Protein AF-A0A7W1KM65-F1 (afdb_monomer_lite)

pLDDT: mean 83.4, std 12.96, range [52.97, 97.69]

Foldseek 3Di:
DDDDDDDDDDDDDPDDDDDPDPPPDDDDDFPDFDAQDWDADVPRTQRGGDGDTHHPPDDDDDDDPPSND

Secondary structure (DSSP, 8-state):
-PPPPP-PPPPP---PPPPP-----SS---SEEEEEEEEEETTEEEEEEEEEEE-TT-------STT--

Sequence (69 aa):
MISPRPYVAAPKVTLAPRAPVKPLGSSGNPAVDVRGFSFSYGPRQALKNLNFAIERRAVTAIIGPSGCG

Radius of gyration: 21.16 Å; chains: 1; bounding box: 35×61×41 Å

Structure (mmCIF, N/CA/C/O backbone):
data_AF-A0A7W1KM65-F1
#
_entry.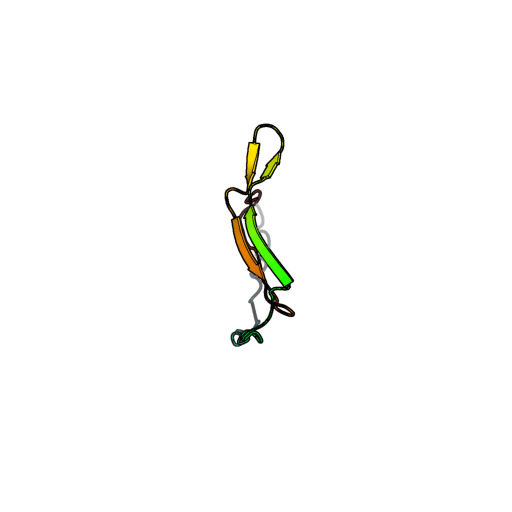id   AF-A0A7W1KM65-F1
#
loop_
_atom_site.group_PDB
_atom_site.id
_atom_site.type_symbol
_atom_site.label_atom_id
_atom_site.label_alt_id
_atom_site.label_comp_id
_atom_site.label_asym_id
_atom_site.label_entity_id
_atom_site.label_seq_id
_atom_site.pdbx_PDB_ins_code
_atom_site.Cartn_x
_atom_site.Cartn_y
_atom_site.Cartn_z
_atom_site.occupancy
_atom_site.B_iso_or_equiv
_atom_site.auth_seq_id
_atom_site.auth_comp_id
_atom_site.auth_asym_id
_atom_site.auth_atom_id
_atom_site.pdbx_PDB_model_num
ATOM 1 N N . MET A 1 1 ? 18.242 48.172 1.917 1.00 52.97 1 MET A N 1
ATOM 2 C CA . MET A 1 1 ? 17.725 47.717 3.228 1.00 52.97 1 MET A CA 1
ATOM 3 C C . MET A 1 1 ? 16.453 46.918 2.968 1.00 52.97 1 MET A C 1
ATOM 5 O O . MET A 1 1 ? 15.443 47.510 2.619 1.00 52.97 1 MET A O 1
ATOM 9 N N . ILE A 1 2 ? 16.531 45.585 2.984 1.00 62.00 2 ILE A N 1
ATOM 10 C CA . ILE A 1 2 ? 15.404 44.693 2.657 1.00 62.00 2 ILE A CA 1
ATOM 11 C C . ILE A 1 2 ? 14.645 44.422 3.960 1.00 62.00 2 ILE A C 1
ATOM 13 O O . ILE A 1 2 ? 15.226 43.895 4.904 1.00 62.00 2 ILE A O 1
ATOM 17 N N . SER A 1 3 ? 13.377 44.829 4.024 1.00 66.62 3 SER A N 1
ATOM 18 C CA . SER A 1 3 ? 12.508 44.589 5.182 1.00 66.62 3 SER A CA 1
ATOM 19 C C . SER A 1 3 ? 12.210 43.086 5.327 1.00 66.62 3 SER A C 1
ATOM 21 O O . SER A 1 3 ? 11.833 42.458 4.331 1.00 66.62 3 SER A O 1
ATOM 23 N N . PRO A 1 4 ? 12.376 42.477 6.517 1.00 71.38 4 PRO A N 1
ATOM 24 C CA . PRO A 1 4 ? 12.030 41.078 6.722 1.00 71.38 4 PRO A CA 1
ATOM 25 C C . PRO A 1 4 ? 10.505 40.901 6.672 1.00 71.38 4 PRO A C 1
ATOM 27 O O . PRO A 1 4 ? 9.751 41.610 7.335 1.00 71.38 4 PRO A O 1
ATOM 30 N N . ARG A 1 5 ? 10.042 39.940 5.864 1.00 71.06 5 ARG A N 1
ATOM 31 C CA . ARG A 1 5 ? 8.624 39.551 5.801 1.00 71.06 5 ARG A CA 1
ATOM 32 C C . ARG A 1 5 ? 8.178 39.021 7.174 1.00 71.06 5 ARG A C 1
ATOM 34 O O . ARG A 1 5 ? 8.951 38.290 7.794 1.00 71.06 5 ARG A O 1
ATOM 41 N N . PRO A 1 6 ? 6.957 39.333 7.645 1.00 68.88 6 PRO A N 1
ATOM 42 C CA . PRO A 1 6 ? 6.476 38.827 8.923 1.00 68.88 6 PRO A CA 1
ATOM 43 C C . PRO A 1 6 ? 6.386 37.299 8.867 1.00 68.88 6 PRO A C 1
ATOM 45 O O . PRO A 1 6 ? 5.705 36.725 8.016 1.00 68.88 6 PRO A O 1
ATOM 48 N N . TYR A 1 7 ? 7.117 36.646 9.765 1.00 71.50 7 TYR A N 1
ATOM 49 C CA . TYR A 1 7 ? 7.079 35.205 9.961 1.00 71.50 7 TYR A CA 1
ATOM 50 C C . TYR A 1 7 ? 5.704 34.822 10.525 1.00 71.50 7 TYR A C 1
ATOM 52 O O . TYR A 1 7 ? 5.386 35.141 11.671 1.00 71.50 7 TYR A O 1
ATOM 60 N N . VAL A 1 8 ? 4.861 34.182 9.711 1.00 71.44 8 VAL A N 1
ATOM 61 C CA . VAL A 1 8 ? 3.562 33.662 10.158 1.00 71.44 8 VAL A CA 1
ATOM 62 C C . VAL A 1 8 ? 3.825 32.456 11.055 1.00 71.44 8 VAL A C 1
ATOM 64 O O . VAL A 1 8 ? 4.487 31.504 10.644 1.00 71.44 8 VAL A O 1
ATOM 67 N N . ALA A 1 9 ? 3.332 32.508 12.293 1.00 73.44 9 ALA A N 1
ATOM 68 C CA . ALA A 1 9 ? 3.479 31.425 13.255 1.00 73.44 9 ALA A CA 1
ATOM 69 C C . ALA A 1 9 ? 2.949 30.104 12.672 1.00 73.44 9 ALA A C 1
ATOM 71 O O . ALA A 1 9 ? 1.845 30.053 12.127 1.00 73.44 9 ALA A O 1
ATOM 72 N N . ALA A 1 10 ? 3.738 29.034 12.801 1.00 74.12 10 ALA A N 1
ATOM 73 C CA . ALA A 1 10 ? 3.327 27.706 12.366 1.00 74.12 10 ALA A CA 1
ATOM 74 C C . ALA A 1 10 ? 2.024 27.292 13.084 1.00 74.12 10 ALA A C 1
ATOM 76 O O . ALA A 1 10 ? 1.907 27.505 14.298 1.00 74.12 10 ALA A O 1
ATOM 77 N N . PRO A 1 11 ? 1.042 26.709 12.372 1.00 74.62 11 PRO A N 1
ATOM 78 C CA . PRO A 1 11 ? -0.209 26.287 12.986 1.00 74.62 11 PRO A CA 1
ATOM 79 C C . PRO A 1 11 ? 0.068 25.239 14.070 1.00 74.62 11 PRO A C 1
ATOM 81 O O . PRO A 1 11 ? 0.711 24.219 13.821 1.00 74.62 11 PRO A O 1
ATOM 84 N N . LYS A 1 12 ? -0.420 25.486 15.291 1.00 71.12 12 LYS A N 1
ATOM 85 C CA . LYS A 1 1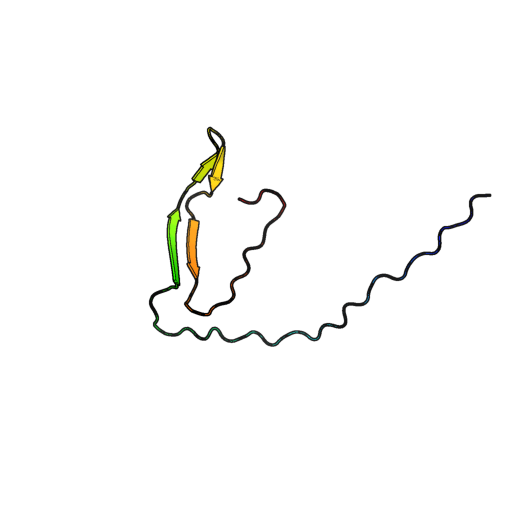2 ? -0.397 24.491 16.368 1.00 71.12 12 LYS A CA 1
ATOM 86 C C . LYS A 1 12 ? -1.503 23.472 16.113 1.00 71.12 12 LYS A C 1
ATOM 88 O O . LYS A 1 12 ? -2.676 23.829 16.047 1.00 71.12 12 LYS A O 1
ATOM 93 N N . VAL A 1 13 ? -1.131 22.203 15.968 1.00 76.38 13 VAL A N 1
ATOM 94 C CA . VAL A 1 13 ? -2.092 21.100 15.851 1.00 76.38 13 VAL A CA 1
ATOM 95 C C . VAL A 1 13 ? -2.741 20.879 17.223 1.00 76.38 13 VAL A C 1
ATOM 97 O O . VAL A 1 13 ? -2.093 20.384 18.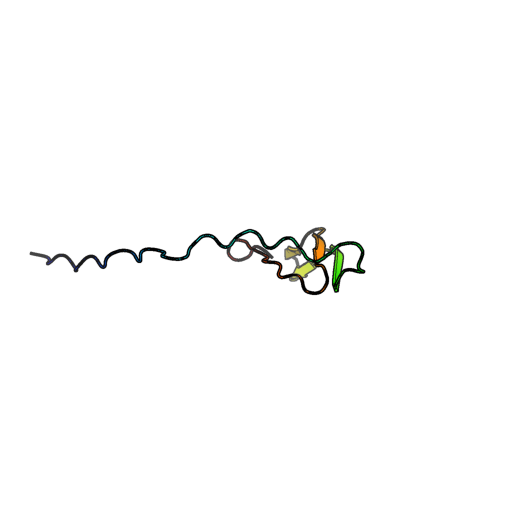138 1.00 76.38 13 VAL A O 1
ATOM 100 N N . THR A 1 14 ? -4.014 21.255 17.370 1.00 75.12 14 THR A N 1
ATOM 101 C CA . THR A 1 14 ? -4.798 21.111 18.623 1.00 75.12 14 THR A CA 1
ATOM 102 C C . THR A 1 14 ? -5.603 19.804 18.676 1.00 75.12 14 THR A C 1
ATOM 104 O O . THR A 1 14 ? -6.434 19.608 19.558 1.00 75.12 14 THR A O 1
ATOM 107 N N . LEU A 1 15 ? -5.413 18.890 17.721 1.00 77.31 15 LEU A N 1
ATOM 108 C CA . LEU A 1 15 ? -6.189 17.652 17.685 1.00 77.31 15 LEU A CA 1
ATOM 109 C C . LEU A 1 15 ? -5.727 16.710 18.803 1.00 77.31 15 LEU A C 1
ATOM 111 O O . LEU A 1 15 ? -4.599 16.221 18.789 1.00 77.31 15 LEU A O 1
ATOM 115 N N . ALA A 1 16 ? -6.617 16.445 19.760 1.00 79.88 16 ALA A N 1
ATOM 116 C CA . ALA A 1 16 ? -6.411 15.402 20.755 1.00 79.88 16 ALA A CA 1
ATOM 117 C C . ALA A 1 16 ? -6.249 14.035 20.053 1.00 79.88 16 ALA A C 1
ATOM 119 O O . ALA A 1 16 ? -6.993 13.759 19.102 1.00 79.88 16 ALA A O 1
ATOM 120 N N . PRO A 1 17 ? -5.319 13.163 20.494 1.00 74.88 17 PRO A N 1
ATOM 121 C CA . PRO A 1 17 ? -5.171 11.828 19.927 1.00 74.88 17 PRO A CA 1
ATOM 122 C C . PRO A 1 17 ? -6.488 11.060 20.034 1.00 74.88 17 PRO A C 1
ATOM 124 O O . PRO A 1 17 ? -6.997 10.812 21.128 1.00 74.88 17 PRO A O 1
ATOM 127 N N . ARG A 1 18 ? -7.064 10.682 18.891 1.00 74.25 18 ARG A N 1
ATOM 128 C CA . ARG A 1 18 ? -8.246 9.822 18.876 1.00 74.25 18 ARG A CA 1
ATOM 129 C C . ARG A 1 18 ? -7.819 8.434 19.343 1.00 74.25 18 ARG A C 1
ATOM 131 O O . ARG A 1 18 ? -6.918 7.845 18.750 1.00 74.25 18 ARG A O 1
ATOM 138 N N . ALA A 1 19 ? -8.471 7.921 20.387 1.00 76.44 19 ALA A N 1
ATOM 139 C CA . ALA A 1 19 ? -8.266 6.547 20.830 1.00 76.44 19 ALA A CA 1
ATOM 140 C C . ALA A 1 19 ? -8.406 5.589 19.630 1.00 76.44 19 ALA A C 1
ATOM 142 O O . ALA A 1 19 ? -9.310 5.793 18.806 1.00 76.44 19 ALA A O 1
ATOM 143 N N . PRO A 1 20 ? -7.526 4.578 19.495 1.00 68.00 20 PRO A N 1
ATOM 144 C CA . PRO A 1 20 ? -7.594 3.647 18.383 1.00 68.00 20 PRO A CA 1
ATOM 145 C C . PRO A 1 20 ? -8.967 2.983 18.396 1.00 68.00 20 PRO A C 1
ATOM 147 O O . PRO A 1 20 ? -9.367 2.347 19.372 1.00 68.00 20 PRO A O 1
ATOM 150 N N . VAL A 1 21 ? -9.720 3.180 17.316 1.00 68.62 21 VAL A N 1
ATOM 151 C CA . VAL A 1 21 ? -11.004 2.511 17.129 1.00 68.62 21 VAL A CA 1
ATOM 152 C C . VAL A 1 21 ? -10.691 1.025 17.035 1.00 68.62 21 VAL A C 1
ATOM 154 O O . VAL A 1 21 ? -10.048 0.592 16.080 1.00 68.62 21 VAL A O 1
ATOM 157 N N . LYS A 1 22 ? -11.096 0.246 18.042 1.00 64.12 22 LYS A N 1
ATOM 158 C CA . LYS A 1 22 ? -11.021 -1.214 17.964 1.00 64.12 22 LYS A CA 1
ATOM 159 C C . LYS A 1 22 ? -11.811 -1.624 16.715 1.00 64.12 22 LYS A C 1
ATOM 161 O O . LYS A 1 22 ? -12.985 -1.253 16.635 1.00 64.12 22 LYS A O 1
ATOM 166 N N . PRO A 1 23 ? -11.207 -2.317 15.734 1.00 62.28 23 PRO A N 1
ATOM 167 C CA . PRO A 1 23 ? -11.931 -2.690 14.530 1.00 62.28 23 PRO A CA 1
ATOM 168 C C . PRO A 1 23 ? -13.158 -3.518 14.926 1.00 62.28 23 PRO A C 1
ATOM 170 O O . PRO A 1 23 ? -13.038 -4.554 15.585 1.00 62.28 23 PRO A O 1
ATOM 173 N N . LEU A 1 24 ? -14.350 -3.026 14.573 1.00 60.84 24 LEU A N 1
ATOM 174 C CA . LEU A 1 24 ? -15.586 -3.801 14.637 1.00 60.84 24 LEU A CA 1
ATOM 175 C C . LEU A 1 24 ? -15.516 -4.852 13.525 1.00 60.84 24 LEU A C 1
ATOM 177 O O . LEU A 1 24 ? -16.011 -4.631 12.427 1.00 60.84 24 LEU A O 1
ATOM 181 N N . GLY A 1 25 ? -14.845 -5.968 13.780 1.00 58.00 25 GLY A N 1
ATOM 182 C CA . GLY A 1 25 ? -14.671 -6.996 12.762 1.00 58.00 25 GLY A CA 1
ATOM 183 C C . GLY A 1 25 ? -14.089 -8.274 13.329 1.00 58.00 25 GLY A C 1
ATOM 184 O O . GLY A 1 25 ? -12.930 -8.585 13.093 1.00 58.00 25 GLY A O 1
ATOM 185 N N . SER A 1 26 ? -14.889 -9.014 14.094 1.00 60.16 26 SER A N 1
ATOM 186 C CA . SER A 1 26 ? -14.698 -10.455 14.233 1.00 60.16 26 SER A CA 1
ATOM 187 C C . SER A 1 26 ? -15.601 -11.156 13.211 1.00 60.16 26 SER A C 1
ATOM 189 O O . SER A 1 26 ? -16.795 -10.864 13.162 1.00 60.16 26 SER A O 1
ATOM 191 N N . SER A 1 27 ? -15.025 -12.075 12.426 1.00 60.84 27 SER A N 1
ATOM 192 C CA . SER A 1 27 ? -15.704 -13.157 11.684 1.00 60.84 27 SER A CA 1
ATOM 193 C C . SER A 1 27 ? -16.654 -12.797 10.523 1.00 60.84 27 SER A C 1
ATOM 195 O O . SER A 1 27 ? -17.682 -13.453 10.361 1.00 60.84 27 SER A O 1
ATOM 197 N N . GLY A 1 28 ? -16.345 -11.792 9.699 1.00 66.75 28 GLY A N 1
ATOM 198 C CA . GLY A 1 28 ? -17.148 -11.440 8.518 1.00 66.75 28 GLY A CA 1
ATOM 199 C C . GLY A 1 28 ? -16.391 -11.614 7.202 1.00 66.75 28 GLY A C 1
ATOM 200 O O . GLY A 1 28 ? -15.190 -11.399 7.151 1.00 66.75 28 GLY A O 1
ATOM 201 N N . ASN A 1 29 ? -17.096 -11.982 6.127 1.00 83.44 29 ASN A N 1
ATOM 202 C CA . ASN A 1 29 ? -16.576 -11.894 4.759 1.00 83.44 29 ASN A CA 1
ATOM 203 C C . ASN A 1 29 ? -16.113 -10.441 4.484 1.00 83.44 29 ASN A C 1
ATOM 205 O O . ASN A 1 29 ? -16.947 -9.531 4.632 1.00 83.44 29 ASN A O 1
ATOM 209 N N . PRO A 1 30 ? -14.834 -10.203 4.129 1.00 90.62 30 PRO A N 1
ATOM 210 C CA . PRO A 1 30 ? -14.325 -8.860 3.882 1.00 90.62 30 PRO A CA 1
ATOM 211 C C . PRO A 1 30 ? -15.102 -8.168 2.755 1.00 90.62 30 PRO A C 1
ATOM 213 O O . PRO A 1 30 ? -15.630 -8.798 1.840 1.00 90.62 30 PRO A O 1
ATOM 216 N N . ALA A 1 31 ? -15.196 -6.840 2.822 1.00 92.75 31 ALA A N 1
ATOM 217 C CA . ALA A 1 31 ? -15.806 -6.058 1.747 1.00 92.75 31 ALA A CA 1
ATOM 218 C C . ALA A 1 31 ? -14.903 -6.009 0.509 1.00 92.75 31 ALA A C 1
ATOM 220 O O . ALA A 1 31 ? -15.396 -5.967 -0.615 1.00 92.75 31 ALA A O 1
ATOM 221 N N . VAL A 1 32 ? -13.588 -6.004 0.734 1.00 94.06 32 VAL A N 1
ATOM 222 C CA . VAL A 1 32 ? -12.563 -6.051 -0.306 1.00 94.06 32 VAL A CA 1
ATOM 223 C C . VAL A 1 32 ? -11.561 -7.128 0.081 1.00 94.06 32 VAL A C 1
ATOM 225 O O . VAL A 1 32 ? -11.029 -7.087 1.186 1.00 94.06 32 VAL A O 1
ATOM 228 N N . ASP A 1 33 ? -11.291 -8.060 -0.825 1.00 94.81 33 ASP A N 1
ATOM 229 C CA . ASP A 1 33 ? -10.270 -9.097 -0.670 1.00 94.81 33 ASP A CA 1
ATOM 230 C C . ASP A 1 33 ? -9.385 -9.087 -1.918 1.00 94.81 33 ASP A C 1
ATOM 232 O O . ASP A 1 33 ? -9.827 -9.430 -3.016 1.00 94.81 33 ASP A O 1
ATOM 236 N N . VAL A 1 34 ? -8.153 -8.608 -1.761 1.00 96.00 34 VAL A N 1
ATOM 237 C CA . VAL A 1 34 ? -7.162 -8.507 -2.831 1.00 96.00 34 VAL A CA 1
ATOM 238 C C . VAL A 1 34 ? -6.140 -9.613 -2.636 1.00 96.00 34 VAL A C 1
ATOM 240 O O . VAL A 1 34 ? -5.472 -9.666 -1.604 1.00 96.00 34 VAL A O 1
ATOM 243 N N . ARG A 1 35 ? -5.987 -10.474 -3.646 1.00 97.00 35 ARG A N 1
ATOM 244 C CA . ARG A 1 35 ? -5.055 -11.609 -3.633 1.00 97.00 35 ARG A CA 1
ATOM 245 C C . ARG A 1 35 ? -4.240 -11.634 -4.915 1.00 97.00 35 ARG A C 1
ATOM 247 O O . ARG A 1 35 ? -4.808 -11.671 -6.003 1.00 97.00 35 ARG A O 1
ATOM 254 N N . GLY A 1 36 ? -2.917 -11.626 -4.794 1.00 97.50 36 GLY A N 1
ATOM 255 C CA . GLY A 1 36 ? -2.009 -11.752 -5.934 1.00 97.50 36 GLY A CA 1
ATOM 256 C C . GLY A 1 36 ? -2.078 -10.610 -6.953 1.00 97.50 36 GLY A C 1
ATOM 257 O O . GLY A 1 36 ? -1.655 -10.781 -8.096 1.00 97.50 36 GLY A O 1
ATOM 258 N N . PHE A 1 37 ? -2.642 -9.454 -6.594 1.00 97.31 37 PHE A N 1
ATOM 259 C CA . PHE A 1 37 ? -3.029 -8.454 -7.587 1.00 97.31 37 PHE A CA 1
ATOM 260 C C . PHE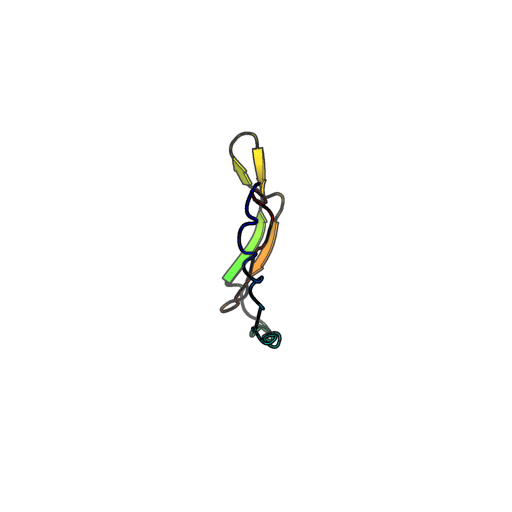 A 1 37 ? -1.829 -7.664 -8.110 1.00 97.31 37 PHE A C 1
ATOM 262 O O . PHE A 1 37 ? -1.068 -7.068 -7.347 1.00 97.31 37 PHE A O 1
ATOM 269 N N . SER A 1 38 ? -1.674 -7.633 -9.429 1.00 97.44 38 SER A N 1
ATOM 270 C CA . SER A 1 38 ? -0.623 -6.887 -10.118 1.00 97.44 38 SER A CA 1
ATOM 271 C C . SER A 1 38 ? -1.224 -6.088 -11.267 1.00 97.44 38 SER A C 1
ATOM 273 O O . SER A 1 38 ? -2.115 -6.580 -11.954 1.00 97.44 38 SER A O 1
ATOM 275 N N . PHE A 1 39 ? -0.727 -4.873 -11.492 1.00 96.69 39 PHE A N 1
ATOM 276 C CA . PHE A 1 39 ? -1.248 -3.977 -12.523 1.00 96.69 39 PHE A CA 1
ATOM 277 C C . PHE A 1 39 ? -0.140 -3.128 -13.154 1.00 96.69 39 PHE A C 1
ATOM 279 O O . PHE A 1 39 ? 0.778 -2.674 -12.462 1.00 96.69 39 PHE A O 1
ATOM 286 N N . SER A 1 40 ? -0.256 -2.881 -14.462 1.00 97.31 40 SER A N 1
ATOM 287 C CA . SER A 1 40 ? 0.726 -2.142 -15.259 1.00 97.31 40 SER A CA 1
ATOM 288 C C . SER A 1 40 ? 0.066 -1.098 -16.155 1.00 97.31 40 SER A C 1
ATOM 290 O O . SER A 1 40 ? -0.905 -1.388 -16.850 1.00 97.31 40 SER A O 1
ATOM 292 N N . TYR A 1 41 ? 0.664 0.092 -16.210 1.00 94.56 41 TYR A N 1
ATOM 293 C CA . TYR A 1 41 ? 0.391 1.096 -17.234 1.00 94.56 41 TYR A CA 1
ATOM 294 C C . TYR A 1 41 ? 1.377 0.890 -18.390 1.00 94.56 41 TYR A C 1
ATOM 296 O O . TYR A 1 41 ? 2.522 1.351 -18.350 1.00 94.56 41 TYR A O 1
ATOM 304 N N . GLY A 1 42 ? 0.948 0.137 -19.406 1.00 94.50 42 GLY A N 1
ATOM 305 C CA . GLY A 1 42 ? 1.807 -0.262 -20.522 1.00 94.50 42 GLY A CA 1
ATOM 306 C C . GLY A 1 42 ? 3.042 -1.032 -20.027 1.00 94.50 42 GLY A C 1
ATOM 307 O O . GLY A 1 42 ? 2.880 -2.025 -19.316 1.00 94.50 42 GLY A O 1
ATOM 308 N N . PRO A 1 43 ? 4.274 -0.590 -20.347 1.00 95.31 43 PRO A N 1
ATOM 309 C CA . PRO A 1 43 ? 5.488 -1.280 -19.912 1.00 95.31 43 PRO A CA 1
ATOM 310 C C . PRO A 1 43 ? 5.807 -1.084 -18.421 1.00 95.31 43 PRO A C 1
ATOM 312 O O . PRO A 1 43 ? 6.650 -1.795 -17.875 1.00 95.31 43 PRO A O 1
ATOM 315 N N . ARG A 1 44 ? 5.179 -0.114 -17.741 1.00 94.06 44 ARG A N 1
ATOM 316 C CA . ARG A 1 44 ? 5.483 0.205 -16.343 1.00 94.06 44 ARG A CA 1
ATOM 317 C C . ARG A 1 44 ? 4.521 -0.517 -15.403 1.00 94.06 44 ARG A C 1
ATOM 319 O O . ARG A 1 44 ? 3.350 -0.158 -15.315 1.00 94.06 44 ARG A O 1
ATOM 326 N N . GLN A 1 45 ? 5.038 -1.474 -14.636 1.00 95.62 45 GLN A N 1
ATOM 327 C CA . GLN A 1 45 ? 4.277 -2.122 -13.567 1.00 95.62 45 GLN A CA 1
ATOM 328 C C . GLN A 1 45 ? 4.174 -1.213 -12.340 1.00 95.62 45 GLN A C 1
ATOM 330 O O . GLN A 1 45 ? 5.192 -0.868 -11.733 1.00 95.62 45 GLN A O 1
ATOM 335 N N . ALA A 1 46 ? 2.946 -0.843 -11.985 1.00 95.50 46 ALA A N 1
ATOM 336 C CA . ALA A 1 46 ? 2.653 0.090 -10.906 1.00 95.50 46 ALA A CA 1
ATOM 337 C C . ALA A 1 46 ? 2.273 -0.636 -9.608 1.00 95.50 46 ALA A C 1
ATOM 339 O O . ALA A 1 46 ? 2.800 -0.314 -8.548 1.00 95.50 46 ALA A O 1
ATOM 340 N N . LEU A 1 47 ? 1.471 -1.700 -9.706 1.00 96.62 47 LEU A N 1
ATOM 341 C CA . LEU A 1 47 ? 1.089 -2.539 -8.569 1.00 96.62 47 LEU A CA 1
ATOM 342 C C . LEU A 1 47 ? 1.698 -3.932 -8.729 1.00 96.62 47 LEU A C 1
ATOM 344 O O . LEU A 1 47 ? 1.641 -4.534 -9.807 1.00 96.62 47 LEU A O 1
ATOM 348 N N . LYS A 1 48 ? 2.302 -4.444 -7.656 1.00 96.69 48 LYS A N 1
ATOM 349 C CA . LYS A 1 48 ? 3.064 -5.697 -7.661 1.00 96.69 48 LYS A CA 1
ATOM 350 C C . LYS A 1 48 ? 2.582 -6.598 -6.535 1.00 96.69 48 LYS A C 1
ATOM 352 O O . LYS A 1 48 ? 2.838 -6.293 -5.376 1.00 96.69 48 LYS A O 1
ATOM 357 N N . ASN A 1 49 ? 1.931 -7.703 -6.892 1.00 97.69 49 ASN A N 1
ATOM 358 C CA . ASN A 1 49 ? 1.528 -8.779 -5.985 1.00 97.69 49 ASN A CA 1
ATOM 359 C C . ASN A 1 49 ? 0.909 -8.279 -4.660 1.00 97.69 49 ASN A C 1
ATOM 361 O O . ASN A 1 49 ? 1.365 -8.623 -3.568 1.00 97.69 49 ASN A O 1
ATOM 365 N N . LEU A 1 50 ? -0.108 -7.424 -4.753 1.00 96.56 50 LEU A N 1
ATOM 366 C CA . LEU A 1 50 ? -0.803 -6.892 -3.588 1.00 96.56 50 LEU A CA 1
ATOM 367 C C . LEU A 1 50 ? -1.686 -7.966 -2.952 1.00 96.56 50 LEU A C 1
ATOM 369 O O . LEU A 1 50 ? -2.418 -8.675 -3.646 1.00 96.56 50 LEU A O 1
ATOM 373 N N . ASN A 1 51 ? -1.609 -8.053 -1.623 1.00 96.81 51 ASN A N 1
ATOM 374 C CA . ASN A 1 51 ? -2.364 -8.991 -0.800 1.00 96.81 51 ASN A CA 1
ATOM 375 C C . ASN A 1 51 ? -2.865 -8.263 0.454 1.00 96.81 51 ASN A C 1
ATOM 377 O O . ASN A 1 51 ? -2.071 -7.967 1.346 1.00 96.81 51 ASN A O 1
ATOM 381 N N . PHE A 1 52 ? -4.154 -7.925 0.506 1.00 94.56 52 PHE A N 1
ATOM 382 C CA . PHE A 1 52 ? -4.770 -7.284 1.671 1.00 94.56 52 PHE A CA 1
ATOM 383 C C . PHE A 1 52 ? -6.292 -7.446 1.658 1.00 94.56 52 PHE A C 1
ATOM 385 O O . PHE A 1 52 ? -6.897 -7.639 0.606 1.00 94.56 52 PHE A O 1
ATOM 392 N N . ALA A 1 53 ? -6.911 -7.304 2.829 1.00 93.75 53 ALA A N 1
ATOM 393 C CA . ALA A 1 53 ? -8.359 -7.291 2.978 1.00 93.75 53 ALA A CA 1
ATOM 394 C C . ALA A 1 53 ? -8.823 -6.007 3.678 1.00 93.75 53 ALA A C 1
ATOM 396 O O . ALA A 1 53 ? -8.122 -5.460 4.532 1.00 93.75 53 ALA A O 1
ATOM 397 N N . ILE A 1 54 ? -10.009 -5.525 3.309 1.00 92.31 54 ILE A N 1
ATOM 398 C CA . ILE A 1 54 ? -10.709 -4.441 4.000 1.00 92.31 54 ILE A CA 1
ATOM 399 C C . ILE A 1 54 ? -12.021 -5.001 4.533 1.00 92.31 54 ILE A C 1
ATOM 401 O O . ILE A 1 54 ? -12.909 -5.401 3.773 1.00 92.31 54 ILE A O 1
ATOM 405 N N . GLU A 1 55 ? -12.137 -5.002 5.856 1.00 90.38 55 GLU A N 1
ATOM 406 C CA . GLU A 1 55 ? -13.323 -5.468 6.562 1.00 90.38 55 GLU A CA 1
ATOM 407 C C . GLU A 1 55 ? -14.548 -4.600 6.263 1.00 90.38 55 GLU A C 1
ATOM 409 O O . GLU A 1 55 ? -14.467 -3.394 6.000 1.00 90.38 55 GLU A O 1
ATOM 414 N N . ARG A 1 56 ? -15.733 -5.209 6.336 1.00 87.44 56 ARG A N 1
ATOM 415 C CA . ARG A 1 56 ? -16.986 -4.460 6.205 1.00 87.44 56 ARG A CA 1
ATOM 416 C C . ARG A 1 56 ? -17.078 -3.389 7.289 1.00 87.44 56 ARG A C 1
ATOM 418 O O . ARG A 1 56 ? -16.854 -3.662 8.461 1.00 87.44 56 ARG A O 1
ATOM 425 N N . ARG A 1 57 ? -17.495 -2.180 6.891 1.00 85.50 57 ARG A N 1
ATOM 426 C CA . ARG A 1 57 ? -17.647 -1.006 7.777 1.00 85.50 57 ARG A CA 1
ATOM 427 C C . ARG A 1 57 ? -16.330 -0.541 8.425 1.00 85.50 57 ARG A C 1
ATOM 429 O O . ARG A 1 57 ? -16.376 0.255 9.360 1.00 85.50 57 ARG A O 1
ATOM 436 N N . ALA A 1 58 ? -15.177 -0.993 7.927 1.00 84.19 58 ALA A N 1
ATOM 437 C CA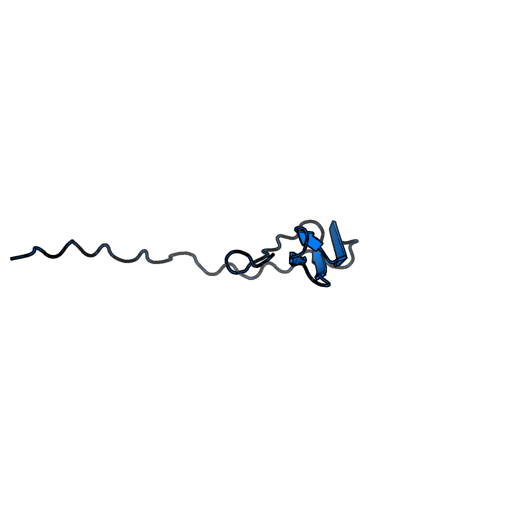 . ALA A 1 58 ? -13.882 -0.480 8.345 1.00 84.19 58 ALA A CA 1
ATOM 438 C C . ALA A 1 58 ? -13.503 0.778 7.558 1.00 84.19 58 ALA A C 1
ATOM 440 O O . ALA A 1 58 ? -13.815 0.922 6.375 1.00 84.19 58 ALA A O 1
ATOM 441 N N . VAL A 1 59 ? -12.799 1.683 8.234 1.00 87.38 59 VAL A N 1
ATOM 442 C CA . VAL A 1 59 ? -12.142 2.826 7.603 1.00 87.38 59 VAL A CA 1
ATOM 443 C C . VAL A 1 59 ? -10.661 2.489 7.499 1.00 87.38 59 VAL A C 1
ATOM 445 O O . VAL A 1 59 ? -9.980 2.394 8.518 1.00 87.38 59 VAL A O 1
ATOM 448 N N . THR A 1 60 ? -10.176 2.313 6.271 1.00 89.62 60 THR A N 1
ATOM 449 C CA . THR A 1 60 ? -8.780 1.964 5.988 1.00 89.62 60 THR A CA 1
ATOM 450 C C . THR A 1 60 ? -8.123 3.096 5.217 1.00 89.62 60 THR A C 1
ATOM 452 O O . THR A 1 60 ? -8.585 3.469 4.141 1.00 89.62 60 THR A O 1
ATOM 455 N N . ALA A 1 61 ? -7.036 3.638 5.761 1.00 93.00 61 ALA A N 1
ATOM 456 C CA . ALA A 1 61 ? -6.200 4.595 5.052 1.00 93.00 61 ALA A CA 1
ATOM 457 C C . ALA A 1 61 ? -5.090 3.849 4.299 1.00 93.00 61 ALA A C 1
ATOM 459 O O . ALA A 1 61 ? -4.344 3.079 4.901 1.00 93.00 61 ALA A O 1
ATOM 460 N N . ILE A 1 62 ? -4.969 4.104 2.996 1.00 92.88 62 ILE A N 1
ATOM 461 C CA . ILE A 1 62 ? -3.827 3.686 2.175 1.00 92.88 62 ILE A CA 1
ATOM 462 C C . ILE A 1 62 ? -2.971 4.934 1.966 1.00 92.88 62 ILE A C 1
ATOM 464 O O . ILE A 1 62 ? -3.461 5.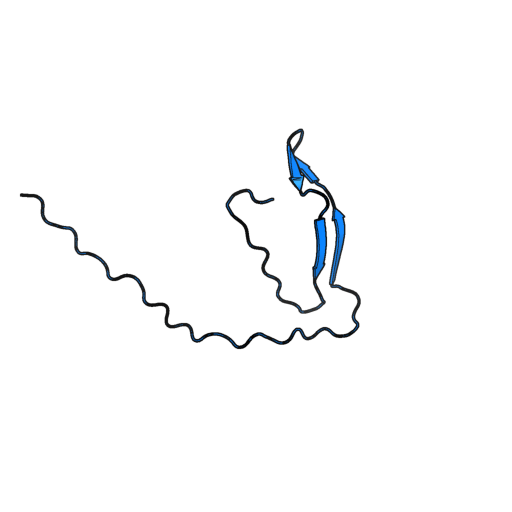934 1.446 1.00 92.88 62 ILE A O 1
ATOM 468 N N . ILE A 1 63 ? -1.720 4.903 2.422 1.00 94.25 63 ILE A N 1
ATOM 469 C CA . ILE A 1 63 ? -0.845 6.080 2.463 1.00 94.25 63 ILE A CA 1
ATOM 470 C C . ILE A 1 63 ? 0.475 5.745 1.771 1.00 94.25 63 ILE A C 1
ATOM 472 O O . ILE A 1 63 ? 1.074 4.707 2.045 1.00 94.25 63 ILE A O 1
ATOM 476 N N . GLY A 1 64 ? 0.947 6.647 0.913 1.00 94.06 64 GLY A N 1
ATOM 477 C CA . GLY A 1 64 ? 2.247 6.548 0.261 1.00 94.06 64 GLY A CA 1
ATOM 478 C C . GLY A 1 64 ? 2.679 7.876 -0.376 1.00 94.06 64 GLY A C 1
ATOM 479 O O . GLY A 1 64 ? 1.872 8.805 -0.459 1.00 94.06 64 GLY A O 1
ATOM 480 N N . PRO A 1 65 ? 3.956 7.997 -0.785 1.00 96.06 65 PRO A N 1
ATOM 481 C CA . PRO A 1 65 ? 4.464 9.170 -1.499 1.00 96.06 65 PRO A CA 1
ATOM 482 C C . PRO A 1 65 ? 3.814 9.318 -2.884 1.00 96.06 65 PRO A C 1
ATOM 484 O O . PRO A 1 65 ? 3.203 8.382 -3.400 1.00 96.06 65 PRO A O 1
ATOM 487 N N . SER A 1 66 ? 3.985 10.479 -3.522 1.00 93.56 66 SER A N 1
ATOM 488 C CA . SER A 1 66 ? 3.498 10.713 -4.887 1.00 93.56 66 SER A CA 1
ATOM 489 C C . SER A 1 66 ? 3.970 9.610 -5.844 1.00 93.56 66 SER A C 1
ATOM 491 O O . SER A 1 66 ? 5.170 9.384 -5.991 1.00 93.56 66 SER A O 1
ATOM 493 N N . GLY A 1 67 ? 3.018 8.933 -6.496 1.00 90.31 67 GLY A N 1
ATOM 494 C CA . GLY A 1 67 ? 3.291 7.833 -7.427 1.00 90.31 67 GLY A CA 1
ATOM 495 C C . GLY A 1 67 ? 3.561 6.470 -6.774 1.00 90.31 67 GLY A C 1
ATOM 496 O O . GLY A 1 67 ? 4.219 5.636 -7.394 1.00 90.31 67 GLY A O 1
ATOM 497 N N . CYS A 1 68 ? 3.097 6.232 -5.540 1.00 89.56 68 CYS A N 1
ATOM 498 C CA . CYS A 1 68 ? 3.258 4.949 -4.840 1.00 89.56 68 CYS A CA 1
ATOM 499 C C . CYS A 1 68 ? 2.466 3.773 -5.436 1.00 89.56 68 CYS A C 1
ATOM 501 O O . CYS A 1 68 ? 2.651 2.640 -4.992 1.00 89.56 68 CYS A O 1
ATOM 503 N N . GLY A 1 69 ? 1.586 4.030 -6.401 1.00 84.00 69 GLY A N 1
ATOM 504 C CA . GLY A 1 69 ? 0.763 3.030 -7.074 1.00 84.00 69 GLY A CA 1
ATOM 505 C C . GLY A 1 69 ? 0.137 3.591 -8.333 1.00 84.00 69 GLY A C 1
ATOM 506 O O . GLY A 1 69 ? -0.098 4.820 -8.368 1.00 84.00 69 GLY A O 1
#